Protein AF-A0ABD1RHA4-F1 (afdb_monomer)

Organism: NCBI:txid126358

Mean predicted aligned error: 12.38 Å

Nearest PDB structures (foldseek):
  8b2l-assembly1_t3  TM=9.663E-01  e=2.872E-17  Nicotiana tabacum
  9cai-assembly1_CJ  TM=9.616E-01  e=3.601E-15  Caenorhabditis elegans
  8q87-assembly1_BJ  TM=9.747E-01  e=2.050E-14  Gallus gallus
  8ogj-assembly1_s  TM=9.576E-01  e=2.187E-14  Candida albicans
  6zj3-assembly1_LS  TM=9.597E-01  e=2.829E-14  Euglena gracilis

Structure (mmCIF, N/CA/C/O backbone):
data_AF-A0ABD1RHA4-F1
#
_entry.id   AF-A0ABD1RHA4-F1
#
loop_
_atom_site.group_PDB
_atom_site.id
_atom_site.type_symbol
_atom_site.label_atom_id
_atom_site.label_alt_id
_atom_site.label_comp_id
_atom_site.label_asym_id
_atom_site.label_entity_id
_atom_site.label_seq_id
_atom_site.pdbx_PDB_ins_code
_atom_site.Cartn_x
_atom_site.Cartn_y
_atom_site.Cartn_z
_atom_site.occupancy
_atom_site.B_iso_or_equiv
_atom_site.auth_seq_id
_atom_site.auth_comp_id
_atom_site.auth_asym_id
_atom_site.auth_atom_id
_atom_site.pdbx_PDB_model_num
ATOM 1 N N . MET A 1 1 ? 1.702 -23.994 4.268 1.00 28.12 1 MET A N 1
ATOM 2 C CA . MET A 1 1 ? 1.465 -22.557 4.007 1.00 28.12 1 MET A CA 1
ATOM 3 C C . MET A 1 1 ? 2.808 -21.843 4.027 1.00 28.12 1 MET A C 1
ATOM 5 O O . MET A 1 1 ? 3.238 -21.338 5.049 1.00 28.12 1 MET A O 1
ATOM 9 N N . GLY A 1 2 ? 3.546 -21.927 2.921 1.00 23.95 2 GLY A N 1
ATOM 10 C CA . GLY A 1 2 ? 4.893 -21.369 2.818 1.00 23.95 2 GLY A CA 1
ATOM 11 C C . GLY A 1 2 ? 4.817 -20.037 2.102 1.00 23.95 2 GLY A C 1
ATOM 12 O O . GLY A 1 2 ? 4.710 -19.990 0.883 1.00 23.95 2 GLY A O 1
ATOM 13 N N . CYS A 1 3 ? 4.833 -18.950 2.854 1.00 31.20 3 CYS A N 1
ATOM 14 C CA . CYS A 1 3 ? 4.873 -17.626 2.273 1.00 31.20 3 CYS A CA 1
ATOM 15 C C . CYS A 1 3 ? 6.354 -17.283 2.037 1.00 31.20 3 CYS A C 1
ATOM 17 O O . CYS A 1 3 ? 7.016 -16.718 2.899 1.00 31.20 3 CYS A O 1
ATOM 19 N N . PHE A 1 4 ? 6.894 -17.713 0.890 1.00 22.89 4 PHE A N 1
ATOM 20 C CA . PHE A 1 4 ? 8.334 -17.668 0.601 1.00 22.89 4 PHE A CA 1
ATOM 21 C C . PHE A 1 4 ? 8.679 -16.818 -0.625 1.00 22.89 4 PHE A C 1
ATOM 23 O O . PHE A 1 4 ? 8.186 -17.039 -1.733 1.00 22.89 4 PHE A O 1
ATOM 30 N N . PHE A 1 5 ? 9.501 -15.798 -0.360 1.00 30.72 5 PHE A N 1
ATOM 31 C CA . PHE A 1 5 ? 10.205 -14.909 -1.292 1.00 30.72 5 PHE A CA 1
ATOM 32 C C . PHE A 1 5 ? 11.122 -15.681 -2.250 1.00 30.72 5 PHE A C 1
ATOM 34 O O . PHE A 1 5 ? 11.713 -16.649 -1.805 1.00 30.72 5 PHE A O 1
ATOM 41 N N . PHE A 1 6 ? 11.307 -15.208 -3.494 1.00 25.59 6 PHE A N 1
ATOM 42 C CA . PHE A 1 6 ? 12.514 -15.416 -4.333 1.00 25.59 6 PHE A CA 1
ATOM 43 C C . PHE A 1 6 ? 12.499 -14.369 -5.482 1.00 25.59 6 PHE A C 1
ATOM 45 O O . PHE A 1 6 ? 11.431 -14.129 -6.044 1.00 25.59 6 PHE A O 1
ATOM 52 N N . PHE A 1 7 ? 13.495 -13.476 -5.628 1.00 27.17 7 PHE A N 1
ATOM 53 C CA . PHE A 1 7 ? 14.812 -13.573 -6.313 1.00 27.17 7 PHE A CA 1
ATOM 54 C C . PHE A 1 7 ? 14.715 -13.654 -7.855 1.00 27.17 7 PHE A C 1
ATOM 56 O O . PHE A 1 7 ? 14.639 -14.728 -8.436 1.00 27.17 7 PHE A O 1
ATOM 63 N N . GLY A 1 8 ? 14.714 -12.486 -8.512 1.00 25.11 8 GLY A N 1
ATOM 64 C CA . GLY A 1 8 ? 14.703 -12.301 -9.972 1.00 25.11 8 GLY A CA 1
ATOM 65 C C . GLY A 1 8 ? 14.238 -10.882 -10.342 1.00 25.11 8 GLY A C 1
ATOM 66 O O . GLY A 1 8 ? 13.446 -10.308 -9.588 1.00 25.11 8 GLY A O 1
ATOM 67 N N . PRO A 1 9 ? 14.743 -10.263 -11.431 1.00 28.77 9 PRO A N 1
ATOM 68 C CA . PRO A 1 9 ? 14.399 -8.887 -11.784 1.00 28.77 9 PRO A CA 1
ATOM 69 C C . PRO A 1 9 ? 12.882 -8.778 -12.002 1.00 28.77 9 PRO A C 1
ATOM 71 O O . PRO A 1 9 ? 12.304 -9.613 -12.700 1.00 28.77 9 PRO A O 1
ATOM 74 N N . PRO A 1 10 ? 12.211 -7.786 -11.395 1.00 30.59 10 PRO A N 1
ATOM 75 C CA . PRO A 1 10 ? 10.757 -7.742 -11.389 1.00 30.59 10 PRO A CA 1
ATOM 76 C C . PRO A 1 10 ? 10.221 -7.572 -12.821 1.00 30.59 10 PRO A C 1
ATOM 78 O O . PRO A 1 10 ? 10.632 -6.625 -13.504 1.00 30.59 10 PRO A O 1
ATOM 81 N N . PRO A 1 11 ? 9.274 -8.413 -13.294 1.00 34.84 11 PRO A N 1
ATOM 82 C CA . PRO A 1 11 ? 8.466 -8.042 -14.443 1.00 34.84 11 PRO A CA 1
ATOM 83 C C . PRO A 1 11 ? 7.734 -6.746 -14.091 1.00 34.84 11 PRO A C 1
ATOM 85 O O . PRO A 1 11 ? 7.223 -6.564 -12.986 1.00 34.84 11 PRO A O 1
ATOM 88 N N . HIS A 1 12 ? 7.735 -5.823 -15.043 1.00 39.38 12 HIS A N 1
ATOM 89 C CA . HIS A 1 12 ? 7.479 -4.391 -14.884 1.00 39.38 12 HIS A CA 1
ATOM 90 C C . HIS A 1 12 ? 6.105 -3.975 -14.309 1.00 39.38 12 HIS A C 1
ATOM 92 O O . HIS A 1 12 ? 5.823 -2.777 -14.261 1.00 39.38 12 HIS A O 1
ATOM 98 N N . TRP A 1 13 ? 5.252 -4.911 -13.885 1.00 35.38 13 TRP A N 1
ATOM 99 C CA . TRP A 1 13 ? 3.867 -4.646 -13.492 1.00 35.38 13 TRP A CA 1
ATOM 100 C C . TRP A 1 13 ? 3.331 -5.447 -12.288 1.00 35.38 13 TRP A C 1
ATOM 102 O O . TRP A 1 13 ? 2.225 -5.139 -11.840 1.00 35.38 13 TRP A O 1
ATOM 112 N N . ALA A 1 14 ? 4.080 -6.394 -11.703 1.00 28.59 14 ALA A N 1
ATOM 113 C CA . ALA A 1 14 ? 3.621 -7.157 -10.532 1.00 28.59 14 ALA A CA 1
ATOM 114 C C . ALA A 1 14 ? 3.804 -6.339 -9.239 1.00 28.59 14 ALA A C 1
ATOM 116 O O . ALA A 1 14 ? 4.866 -6.328 -8.617 1.00 28.59 14 ALA A O 1
ATOM 117 N N . ARG A 1 15 ? 2.761 -5.583 -8.891 1.00 35.47 15 ARG A N 1
ATOM 118 C CA . ARG A 1 15 ? 2.720 -4.626 -7.783 1.00 35.47 15 ARG A CA 1
ATOM 119 C C . ARG A 1 15 ? 2.070 -5.276 -6.563 1.00 35.47 15 ARG A C 1
ATOM 121 O O . ARG A 1 15 ? 0.885 -5.582 -6.590 1.00 35.47 15 ARG A O 1
ATOM 128 N N . GLY A 1 16 ? 2.850 -5.474 -5.501 1.00 33.69 16 GLY A N 1
ATOM 129 C CA . GLY A 1 16 ? 2.290 -5.538 -4.150 1.00 33.69 16 GLY A CA 1
ATOM 130 C C . GLY A 1 16 ? 1.663 -4.192 -3.773 1.00 33.69 16 GLY A C 1
ATOM 131 O O . GLY A 1 16 ? 1.949 -3.199 -4.443 1.00 33.69 16 GLY A O 1
ATOM 132 N N . VAL A 1 17 ? 0.818 -4.209 -2.734 1.00 34.41 17 VAL A N 1
ATOM 133 C CA . VAL A 1 17 ? 0.266 -3.078 -1.950 1.00 34.41 17 VAL A CA 1
ATOM 134 C C . VAL A 1 17 ? 0.908 -1.745 -2.345 1.00 34.41 17 VAL A C 1
ATOM 136 O O . VAL A 1 17 ? 1.960 -1.361 -1.832 1.00 34.41 17 VAL A O 1
ATOM 139 N N . GLY A 1 18 ? 0.351 -1.105 -3.370 1.00 34.53 18 GLY A N 1
ATOM 140 C CA . GLY A 1 18 ? 0.988 0.012 -4.050 1.00 34.53 18 GLY A CA 1
ATOM 141 C C . GLY A 1 18 ? 0.343 1.309 -3.619 1.00 34.53 18 GLY A C 1
ATOM 142 O O . GLY A 1 18 ? -0.621 1.717 -4.245 1.00 34.53 18 GLY A O 1
ATOM 143 N N . LEU A 1 19 ? 0.906 1.961 -2.606 1.00 38.78 19 LEU A N 1
ATOM 144 C CA . LEU A 1 19 ? 0.548 3.321 -2.212 1.00 38.78 19 LEU A CA 1
ATOM 145 C C . LEU A 1 19 ? 1.198 4.346 -3.156 1.00 38.78 19 LEU A C 1
ATOM 147 O O . LEU A 1 19 ? 2.428 4.452 -3.164 1.00 38.78 19 LEU A O 1
ATOM 151 N N . PRO A 1 20 ? 0.446 5.151 -3.923 1.00 36.69 20 PRO A N 1
ATOM 152 C CA . PRO A 1 20 ? 1.002 6.333 -4.569 1.00 36.69 20 PRO A CA 1
ATOM 153 C C . PRO A 1 20 ? 1.000 7.519 -3.584 1.00 36.69 20 PRO A C 1
ATOM 155 O O . PRO A 1 20 ? 0.072 8.321 -3.585 1.00 36.69 20 PRO A O 1
ATOM 158 N N . CYS A 1 21 ? 2.034 7.679 -2.749 1.00 39.62 21 CYS A N 1
ATOM 159 C CA . CYS A 1 21 ? 2.191 8.893 -1.933 1.00 39.62 21 CYS A CA 1
ATOM 160 C C . CYS A 1 21 ? 3.032 9.948 -2.676 1.00 39.62 21 CYS A C 1
ATOM 162 O O . CYS A 1 21 ? 4.254 9.937 -2.706 1.00 39.62 21 CYS A O 1
ATOM 164 N N . LEU A 1 22 ? 2.359 10.898 -3.325 1.00 42.94 22 LEU A N 1
ATOM 165 C CA . LEU A 1 22 ? 2.955 11.828 -4.292 1.00 42.94 22 LEU A CA 1
ATOM 166 C C . LEU A 1 22 ? 4.051 12.782 -3.771 1.00 42.94 22 LEU A C 1
ATOM 168 O O . LEU A 1 22 ? 4.614 13.511 -4.589 1.00 42.94 22 LEU A O 1
ATOM 172 N N . LYS A 1 23 ? 4.418 12.795 -2.482 1.00 42.72 23 LYS A N 1
ATOM 173 C CA . LYS A 1 23 ? 5.556 13.578 -1.965 1.00 42.72 23 LYS A CA 1
ATOM 174 C C . LYS A 1 23 ? 6.304 12.814 -0.863 1.00 42.72 23 LYS A C 1
ATOM 176 O O . LYS A 1 23 ? 5.794 11.877 -0.274 1.00 42.72 23 LYS A O 1
ATOM 181 N N . LYS A 1 24 ? 7.590 13.149 -0.707 1.00 50.41 24 LYS A N 1
ATOM 182 C CA . LYS A 1 24 ? 8.643 12.461 0.069 1.00 50.41 24 LYS A CA 1
ATOM 183 C C . LYS A 1 24 ? 8.307 12.239 1.554 1.00 50.41 24 LYS A C 1
ATOM 185 O O . LYS A 1 24 ? 8.938 12.836 2.425 1.00 50.41 24 LYS A O 1
ATOM 190 N N . ASP A 1 25 ? 7.435 11.297 1.869 1.00 63.34 25 ASP A N 1
ATOM 191 C CA . ASP A 1 25 ? 6.974 11.183 3.247 1.00 63.34 25 ASP A CA 1
ATOM 192 C C . ASP A 1 25 ? 7.691 10.034 3.952 1.00 63.34 25 ASP A C 1
ATOM 194 O O . ASP A 1 25 ? 7.261 8.881 3.970 1.00 63.34 25 ASP A O 1
ATOM 198 N N . ARG A 1 26 ? 8.817 10.375 4.599 1.00 71.38 26 ARG A N 1
ATOM 199 C CA . ARG A 1 26 ? 9.447 9.526 5.634 1.00 71.38 26 ARG A CA 1
ATOM 200 C C . ARG A 1 26 ? 8.425 9.083 6.693 1.00 71.38 26 ARG A C 1
ATOM 202 O O . ARG A 1 26 ? 8.640 8.081 7.360 1.00 71.38 26 ARG A O 1
ATOM 209 N N . LEU A 1 27 ? 7.333 9.830 6.835 1.00 82.38 27 LEU A N 1
ATOM 210 C CA . LEU A 1 27 ? 6.196 9.532 7.695 1.00 82.38 27 LEU A CA 1
ATOM 211 C C . LEU A 1 27 ? 5.436 8.280 7.233 1.00 82.38 27 LEU A C 1
ATOM 213 O O . LEU A 1 27 ? 5.244 7.394 8.055 1.00 82.38 27 LEU A O 1
ATOM 217 N N . CYS A 1 28 ? 5.125 8.129 5.935 1.00 80.50 28 CYS A N 1
ATOM 218 C CA . CYS A 1 28 ? 4.522 6.888 5.412 1.00 80.50 28 CYS A CA 1
ATOM 219 C C . CYS A 1 28 ? 5.366 5.665 5.783 1.00 80.50 28 CYS A C 1
ATOM 221 O O . CYS A 1 28 ? 4.848 4.643 6.228 1.00 80.50 28 CYS A O 1
ATOM 223 N N . ALA A 1 29 ? 6.685 5.780 5.609 1.00 84.62 29 ALA A N 1
ATOM 224 C CA . ALA A 1 29 ? 7.600 4.694 5.923 1.00 84.62 29 ALA A CA 1
ATOM 225 C C . ALA A 1 29 ? 7.496 4.280 7.397 1.00 84.62 29 ALA A C 1
ATOM 227 O O . ALA A 1 29 ? 7.371 3.094 7.675 1.00 84.62 29 ALA A O 1
ATOM 228 N N . LYS A 1 30 ? 7.436 5.244 8.323 1.00 86.50 30 LYS A N 1
ATOM 229 C CA . LYS A 1 30 ? 7.250 4.965 9.754 1.00 86.50 30 LYS A CA 1
ATOM 230 C C . LYS A 1 30 ? 5.929 4.256 10.053 1.00 86.50 30 LYS A C 1
ATOM 232 O O . LYS A 1 30 ? 5.919 3.327 10.851 1.00 86.50 30 LYS A O 1
ATOM 237 N N . VAL A 1 31 ? 4.833 4.651 9.402 1.00 86.75 31 VAL A N 1
ATOM 238 C CA . VAL A 1 31 ? 3.526 3.995 9.591 1.00 86.75 31 VAL A CA 1
ATOM 239 C C . VAL A 1 31 ? 3.574 2.541 9.128 1.00 86.75 31 VAL A C 1
ATOM 241 O O . VAL A 1 31 ? 3.108 1.640 9.821 1.00 86.75 31 VAL A O 1
ATOM 244 N N . LEU A 1 32 ? 4.183 2.290 7.968 1.00 86.19 32 LEU A N 1
ATOM 245 C CA . LEU A 1 32 ? 4.336 0.933 7.451 1.00 86.19 32 LEU A CA 1
ATOM 246 C C . LEU A 1 32 ? 5.270 0.083 8.324 1.00 86.19 32 LEU A C 1
ATOM 248 O O . LEU A 1 32 ? 5.004 -1.106 8.506 1.00 86.19 32 LEU A O 1
ATOM 252 N N . GLU A 1 33 ? 6.326 0.674 8.890 1.00 88.00 33 GLU A N 1
ATOM 253 C CA . GLU A 1 33 ? 7.196 0.011 9.871 1.00 88.00 33 GLU A CA 1
ATOM 254 C C . GLU A 1 33 ? 6.422 -0.371 11.134 1.00 88.00 33 GLU A C 1
ATOM 256 O O . GLU A 1 33 ? 6.545 -1.502 11.596 1.00 88.00 33 GLU A O 1
ATOM 261 N N . GLN A 1 34 ? 5.586 0.528 11.660 1.00 87.50 34 GLN A N 1
ATOM 262 C CA . GLN A 1 34 ? 4.759 0.264 12.841 1.00 87.50 34 GLN A CA 1
ATOM 263 C C . GLN A 1 34 ? 3.731 -0.848 12.599 1.00 87.50 34 GLN A C 1
ATOM 265 O O . GLN A 1 34 ? 3.535 -1.688 13.471 1.00 87.50 34 GLN A O 1
ATOM 270 N N . LEU A 1 35 ? 3.111 -0.891 11.415 1.00 86.31 35 LEU A N 1
ATOM 271 C CA . LEU A 1 35 ? 2.147 -1.940 11.059 1.00 86.31 35 LEU A CA 1
ATOM 272 C C . LEU A 1 35 ? 2.796 -3.308 10.864 1.00 86.31 35 LEU A C 1
ATOM 274 O O . LEU A 1 35 ? 2.301 -4.321 11.349 1.00 86.31 35 LEU A O 1
ATOM 278 N N . SER A 1 36 ? 3.867 -3.357 10.075 1.00 84.75 36 SER A N 1
ATOM 279 C CA . SER A 1 36 ? 4.419 -4.623 9.584 1.00 84.75 36 SER A CA 1
ATOM 280 C C . SER A 1 36 ? 5.590 -5.146 10.418 1.00 84.75 36 SER A C 1
ATOM 282 O O . SER A 1 36 ? 5.924 -6.336 10.348 1.00 84.75 36 SER A O 1
ATOM 284 N N . GLY A 1 37 ? 6.248 -4.268 11.180 1.00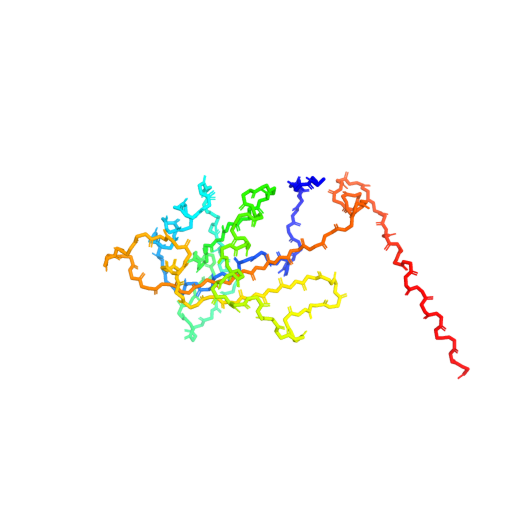 86.06 37 GLY A N 1
ATOM 285 C CA . GLY A 1 37 ? 7.526 -4.538 11.834 1.00 86.06 37 GLY A CA 1
ATOM 286 C C . GLY A 1 37 ? 8.662 -4.820 10.846 1.00 86.06 37 GLY A C 1
ATOM 287 O O . GLY A 1 37 ? 9.629 -5.488 11.208 1.00 86.06 37 GLY A O 1
ATOM 288 N N . GLN A 1 38 ? 8.524 -4.402 9.584 1.00 86.94 38 GLN A N 1
ATOM 289 C CA . GLN A 1 38 ? 9.504 -4.609 8.518 1.00 86.94 38 GLN A CA 1
ATOM 290 C C . GLN A 1 38 ? 9.924 -3.277 7.907 1.00 86.94 38 GLN A C 1
ATOM 292 O O . GLN A 1 38 ? 9.145 -2.326 7.872 1.00 86.94 38 GLN A O 1
ATOM 297 N N . SER A 1 39 ? 11.148 -3.230 7.381 1.00 86.44 39 SER A N 1
ATOM 298 C CA . SER A 1 39 ? 11.651 -2.050 6.687 1.00 86.44 39 SER A CA 1
ATOM 299 C C . SER A 1 39 ? 10.965 -1.884 5.318 1.00 86.44 39 SER A C 1
ATOM 301 O O . SER A 1 39 ? 10.983 -2.803 4.492 1.00 86.44 39 SER A O 1
ATOM 303 N N . PRO A 1 40 ? 10.351 -0.721 5.041 1.00 88.25 40 PRO A N 1
ATOM 304 C CA . PRO A 1 40 ? 9.636 -0.470 3.805 1.00 88.25 40 PRO A CA 1
ATOM 305 C C . PRO A 1 40 ? 10.597 -0.225 2.652 1.00 88.25 40 PRO A C 1
ATOM 307 O O . PRO A 1 40 ? 11.662 0.386 2.787 1.00 88.25 40 PRO A O 1
ATOM 310 N N . VAL A 1 41 ? 10.175 -0.664 1.472 1.00 87.50 41 VAL A N 1
ATOM 311 C CA . VAL A 1 41 ? 10.918 -0.472 0.234 1.00 87.50 41 VAL A CA 1
ATOM 312 C C . VAL A 1 41 ? 10.389 0.765 -0.479 1.00 87.50 41 VAL A C 1
ATOM 314 O O . VAL A 1 41 ? 9.186 0.938 -0.677 1.00 87.50 41 VAL A O 1
ATOM 317 N N . PHE A 1 42 ? 11.311 1.632 -0.899 1.00 85.81 42 PHE A N 1
ATOM 318 C CA . PHE A 1 42 ? 10.979 2.830 -1.663 1.00 85.81 42 PHE A CA 1
ATOM 319 C C . PHE A 1 42 ? 11.017 2.555 -3.166 1.00 85.81 42 PHE A C 1
ATOM 321 O O . PHE A 1 42 ? 12.060 2.191 -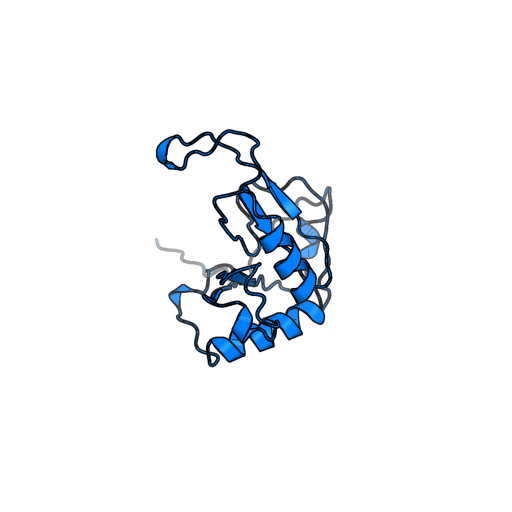3.715 1.00 85.81 42 PHE A O 1
ATOM 328 N N . SER A 1 43 ? 9.901 2.804 -3.845 1.00 84.31 43 SER A N 1
ATOM 329 C CA . SER A 1 43 ? 9.807 2.746 -5.301 1.00 84.31 43 SER A CA 1
ATOM 330 C C . SER A 1 43 ? 10.215 4.070 -5.941 1.00 84.31 43 SER A C 1
ATOM 332 O O . SER A 1 43 ? 9.875 5.157 -5.456 1.00 84.31 43 SER A O 1
ATOM 334 N N . LYS A 1 44 ? 10.937 3.969 -7.060 1.00 85.44 44 LYS A N 1
ATOM 335 C CA . LYS A 1 44 ? 11.411 5.106 -7.852 1.00 85.44 44 LYS A CA 1
ATOM 336 C C . LYS A 1 44 ? 10.543 5.318 -9.092 1.00 85.44 44 LYS A C 1
ATOM 338 O O . LYS A 1 44 ? 10.081 4.367 -9.719 1.00 85.44 44 LYS A O 1
ATOM 343 N N . ALA A 1 45 ? 10.399 6.575 -9.488 1.00 84.88 45 ALA A N 1
ATOM 344 C CA . ALA A 1 45 ? 9.738 6.991 -10.713 1.00 84.88 45 ALA A CA 1
ATOM 345 C C . ALA A 1 45 ? 10.449 6.436 -11.952 1.00 84.88 45 ALA A C 1
ATOM 347 O O . ALA A 1 45 ? 11.627 6.724 -12.171 1.00 84.88 45 ALA A O 1
ATOM 348 N N . ARG A 1 46 ? 9.724 5.715 -12.815 1.00 85.62 46 ARG A N 1
ATOM 349 C CA . ARG A 1 46 ? 10.257 5.288 -14.123 1.00 85.62 46 ARG A CA 1
ATOM 350 C C . ARG A 1 46 ? 10.193 6.392 -15.180 1.00 85.62 46 ARG A C 1
ATOM 352 O O . ARG A 1 46 ? 11.051 6.451 -16.055 1.00 85.62 46 ARG A O 1
ATOM 359 N N . TYR A 1 47 ? 9.203 7.276 -15.088 1.00 86.19 47 TYR A N 1
ATOM 360 C CA . TYR A 1 47 ? 8.939 8.322 -16.075 1.00 86.19 47 TYR A CA 1
ATOM 361 C C . TYR A 1 47 ? 8.843 9.698 -15.414 1.00 86.19 47 TYR A C 1
ATOM 363 O O . TYR A 1 47 ? 8.551 9.810 -14.227 1.00 86.19 47 TYR A O 1
ATOM 371 N N . THR A 1 48 ? 9.103 10.741 -16.202 1.00 86.06 48 THR A N 1
ATOM 372 C CA . THR A 1 48 ? 8.887 12.132 -15.794 1.00 86.06 48 THR A CA 1
ATOM 373 C C . THR A 1 48 ? 7.507 12.522 -16.290 1.00 86.06 48 THR A C 1
ATOM 375 O O . THR A 1 48 ? 7.256 12.430 -17.491 1.00 86.06 48 THR A O 1
ATOM 378 N N . VAL A 1 49 ? 6.636 12.976 -15.393 1.00 85.56 49 VAL A N 1
ATOM 379 C CA . VAL A 1 49 ? 5.302 13.468 -15.750 1.00 85.56 49 VAL A CA 1
ATOM 380 C C . VAL A 1 49 ? 5.120 14.837 -15.111 1.00 85.56 49 VAL A C 1
ATOM 382 O O . VAL A 1 49 ? 5.022 14.952 -13.890 1.00 85.56 49 VAL A O 1
ATOM 385 N N . ARG A 1 50 ? 5.103 15.888 -15.945 1.00 85.31 50 ARG A N 1
ATOM 386 C CA . ARG A 1 50 ? 5.075 17.285 -15.478 1.00 85.31 50 ARG A CA 1
ATOM 387 C C . ARG A 1 50 ? 3.789 17.628 -14.726 1.00 85.31 50 ARG A C 1
ATOM 389 O O . ARG A 1 50 ? 3.876 18.331 -13.730 1.00 85.31 50 ARG A O 1
ATOM 396 N N . SER A 1 51 ? 2.645 17.076 -15.134 1.00 87.62 51 SER A N 1
ATOM 397 C CA . SER A 1 51 ? 1.348 17.323 -14.483 1.00 87.62 51 SER A CA 1
ATOM 398 C C . SER A 1 51 ? 1.320 16.895 -13.013 1.00 87.62 51 SER A C 1
ATOM 400 O O . SER A 1 51 ? 0.672 17.541 -12.202 1.00 87.62 51 SER A O 1
ATOM 402 N N . PHE A 1 52 ? 2.066 15.844 -12.656 1.00 78.12 52 PHE A N 1
ATOM 403 C CA . PHE A 1 52 ? 2.190 15.367 -11.273 1.00 78.12 52 PHE A CA 1
ATOM 404 C C . PHE A 1 52 ? 3.423 15.931 -10.547 1.00 78.12 52 PHE A C 1
ATOM 406 O O . PHE A 1 52 ? 3.660 15.598 -9.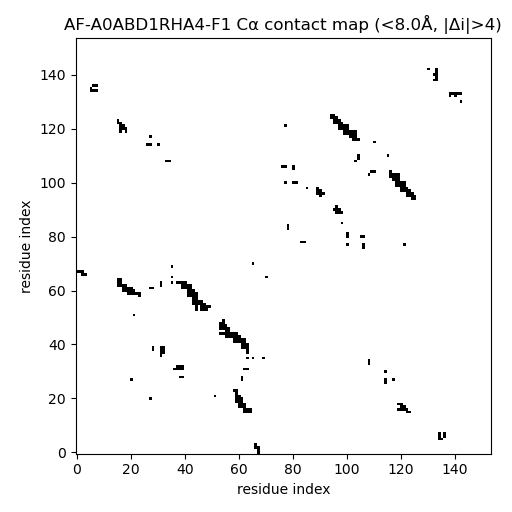391 1.00 78.12 52 PHE A O 1
ATOM 413 N N . GLY A 1 53 ? 4.243 16.755 -11.212 1.00 83.31 53 GLY A N 1
ATOM 414 C CA . GLY A 1 53 ? 5.488 17.285 -10.648 1.00 83.31 53 GLY A CA 1
ATOM 415 C C . GLY A 1 53 ? 6.594 16.241 -10.436 1.00 83.31 53 GLY A C 1
ATOM 416 O O . GLY A 1 53 ? 7.560 16.514 -9.730 1.00 83.31 53 GLY A O 1
ATOM 417 N N . ILE A 1 54 ? 6.478 15.057 -11.044 1.00 84.69 54 ILE A N 1
ATOM 418 C CA . ILE A 1 54 ? 7.382 13.922 -10.819 1.00 84.69 54 ILE A CA 1
ATOM 419 C C . ILE A 1 54 ? 8.540 13.947 -11.817 1.00 84.69 54 ILE A C 1
ATOM 421 O O . ILE A 1 54 ? 8.320 14.002 -13.033 1.00 84.69 54 ILE A O 1
ATOM 425 N N . ARG A 1 55 ? 9.772 13.789 -11.318 1.00 86.06 55 ARG A N 1
ATOM 426 C CA . ARG A 1 55 ? 10.973 13.549 -12.134 1.00 86.06 55 ARG A CA 1
ATOM 427 C C . ARG A 1 55 ? 11.386 12.074 -12.121 1.00 86.06 55 ARG A C 1
ATOM 429 O O . ARG A 1 55 ? 11.178 11.367 -11.138 1.00 86.06 55 ARG A O 1
ATOM 436 N N . ARG A 1 56 ? 12.012 11.606 -13.211 1.00 85.31 56 ARG A N 1
ATOM 437 C CA . ARG A 1 56 ? 12.633 10.268 -13.287 1.00 85.31 56 ARG A CA 1
ATOM 438 C C . ARG A 1 56 ? 13.565 10.021 -12.097 1.00 85.31 56 ARG A C 1
ATOM 440 O O . ARG A 1 56 ? 14.304 10.913 -11.690 1.00 85.31 56 ARG A O 1
ATOM 447 N N . ASN A 1 57 ? 13.554 8.788 -11.595 1.00 84.88 57 ASN A N 1
ATOM 448 C CA . ASN A 1 57 ? 14.343 8.296 -10.461 1.00 84.88 57 ASN A CA 1
ATOM 449 C C . ASN A 1 57 ? 14.053 8.936 -9.093 1.00 84.88 57 ASN A C 1
ATOM 451 O O . ASN A 1 57 ? 14.724 8.598 -8.116 1.00 84.88 57 ASN A O 1
ATOM 455 N N . GLU A 1 58 ? 13.044 9.798 -8.980 1.00 84.31 58 GLU A N 1
ATOM 456 C CA . GLU A 1 58 ? 12.588 10.295 -7.684 1.00 84.31 58 GLU A CA 1
ATOM 457 C C . GLU A 1 58 ? 11.819 9.210 -6.915 1.00 84.31 58 GLU A C 1
ATOM 459 O O . GLU A 1 58 ? 11.154 8.368 -7.514 1.00 84.31 58 GLU A O 1
ATOM 464 N N . LYS A 1 59 ? 11.925 9.196 -5.582 1.00 83.56 59 LYS A N 1
ATOM 465 C CA . LYS A 1 59 ? 11.164 8.268 -4.733 1.00 83.56 59 LYS A CA 1
ATOM 466 C C . LYS A 1 59 ? 9.720 8.761 -4.624 1.00 83.56 59 LYS A C 1
ATOM 468 O O . LYS A 1 59 ? 9.522 9.890 -4.187 1.00 83.56 59 LYS A O 1
ATOM 473 N N . ILE A 1 60 ? 8.756 7.920 -4.998 1.00 82.69 60 ILE A N 1
ATOM 474 C CA . ILE A 1 60 ? 7.322 8.274 -4.997 1.00 82.69 60 ILE A CA 1
ATOM 475 C C . ILE A 1 60 ? 6.500 7.367 -4.087 1.00 82.69 60 ILE A C 1
ATOM 477 O O . ILE A 1 60 ? 5.458 7.771 -3.616 1.00 82.69 60 ILE A O 1
ATOM 481 N N . ALA A 1 61 ? 6.897 6.117 -3.872 1.00 80.62 61 ALA A N 1
ATOM 482 C CA . ALA A 1 61 ? 6.041 5.184 -3.145 1.00 80.62 61 ALA A CA 1
ATOM 483 C C . ALA A 1 61 ? 6.825 4.401 -2.103 1.00 80.62 61 ALA A C 1
ATOM 485 O O . ALA A 1 61 ? 8.017 4.140 -2.271 1.00 80.62 61 ALA A O 1
ATOM 486 N N . CYS A 1 62 ? 6.117 4.025 -1.049 1.00 82.50 62 CYS A N 1
ATOM 487 C CA . CYS A 1 62 ? 6.524 3.168 0.054 1.00 82.50 62 CYS A CA 1
ATOM 488 C C . CYS A 1 62 ? 5.657 1.903 -0.034 1.00 82.50 62 CYS A C 1
ATOM 490 O O . CYS A 1 62 ? 4.438 2.005 -0.138 1.00 82.50 62 CYS A O 1
ATOM 492 N N . TYR A 1 63 ? 6.262 0.717 -0.029 1.00 85.50 63 TYR A N 1
ATOM 493 C CA . TYR A 1 63 ? 5.510 -0.536 0.043 1.00 85.50 63 TYR A CA 1
ATOM 494 C C . TYR A 1 63 ? 6.229 -1.556 0.919 1.00 85.50 63 TYR A C 1
ATOM 496 O O . TYR A 1 63 ? 7.454 -1.529 1.067 1.00 85.50 63 TYR A O 1
ATOM 504 N N . VAL A 1 64 ? 5.451 -2.471 1.490 1.00 87.31 64 VAL A N 1
ATOM 505 C CA . VAL A 1 64 ? 5.945 -3.617 2.253 1.00 87.31 64 VAL A CA 1
ATOM 506 C C . VAL A 1 64 ? 5.265 -4.866 1.718 1.00 87.31 64 VAL A C 1
ATOM 508 O O . VAL A 1 64 ? 4.067 -4.871 1.444 1.00 87.31 64 VAL A O 1
ATOM 511 N N . THR A 1 65 ? 6.028 -5.943 1.579 1.00 87.81 65 THR A N 1
ATOM 512 C CA . THR A 1 65 ? 5.488 -7.263 1.255 1.00 87.81 65 THR A CA 1
ATOM 513 C C . THR A 1 65 ? 5.581 -8.152 2.484 1.00 87.81 65 THR A C 1
ATOM 515 O O . THR A 1 65 ? 6.659 -8.646 2.814 1.00 87.81 65 THR A O 1
ATOM 518 N N . VAL A 1 66 ? 4.451 -8.358 3.153 1.00 87.69 66 VAL A N 1
ATOM 519 C CA . VAL A 1 66 ? 4.361 -9.220 4.334 1.00 87.69 66 VAL A CA 1
ATOM 520 C C . VAL A 1 66 ? 3.978 -10.632 3.910 1.00 87.69 66 VAL A C 1
ATOM 522 O O . VAL A 1 66 ? 3.260 -10.833 2.931 1.00 87.69 66 VAL A O 1
ATOM 525 N N . ARG A 1 67 ? 4.497 -11.618 4.636 1.00 87.06 67 ARG A N 1
ATOM 526 C CA . ARG A 1 67 ? 4.326 -13.038 4.355 1.00 87.06 67 ARG A CA 1
ATOM 527 C C . ARG A 1 67 ? 4.110 -13.817 5.656 1.00 87.06 67 ARG A C 1
ATOM 529 O O . ARG A 1 67 ? 4.591 -13.398 6.706 1.00 87.06 67 ARG A O 1
ATOM 536 N N . GLY A 1 68 ? 3.407 -14.944 5.573 1.00 87.44 68 GLY A N 1
ATOM 537 C CA . GLY A 1 68 ? 3.191 -15.879 6.683 1.00 87.44 68 GLY A CA 1
ATOM 538 C C . GLY A 1 68 ? 2.115 -15.398 7.652 1.00 87.44 68 GLY A C 1
ATOM 539 O O . GLY A 1 68 ? 1.182 -14.707 7.247 1.00 87.44 68 GLY A O 1
ATOM 540 N N . ASP A 1 69 ? 2.266 -15.729 8.931 1.00 89.50 69 ASP A N 1
ATOM 541 C CA . ASP A 1 69 ? 1.251 -15.457 9.961 1.00 89.50 69 ASP A CA 1
ATOM 542 C C . ASP A 1 69 ? 0.993 -13.958 10.150 1.00 89.50 69 ASP A C 1
ATOM 544 O O . ASP A 1 69 ? -0.145 -13.528 10.317 1.00 89.50 69 ASP A O 1
ATOM 548 N N . LYS A 1 70 ? 2.038 -13.133 10.002 1.00 87.44 70 LYS A N 1
ATOM 549 C CA . LYS A 1 70 ? 1.913 -11.668 10.032 1.00 87.44 70 LYS A CA 1
ATOM 550 C C . LYS A 1 70 ? 0.983 -11.142 8.938 1.00 87.44 70 LYS A C 1
ATOM 552 O O . LYS A 1 70 ? 0.257 -10.179 9.155 1.00 87.44 70 LYS A O 1
ATOM 557 N N . ALA A 1 71 ? 1.009 -11.759 7.755 1.00 87.69 71 ALA A N 1
ATOM 558 C CA . ALA A 1 71 ? 0.133 -11.356 6.660 1.00 87.69 71 ALA A CA 1
ATOM 559 C C . ALA A 1 71 ? -1.323 -11.734 6.953 1.00 87.69 71 ALA A C 1
ATOM 561 O O . ALA A 1 71 ? -2.215 -10.953 6.643 1.00 87.69 71 ALA A O 1
ATOM 562 N N . MET A 1 72 ? -1.553 -12.890 7.586 1.00 87.94 72 MET A N 1
ATOM 563 C CA . MET A 1 72 ? -2.893 -13.323 7.992 1.00 87.94 72 MET A CA 1
ATOM 564 C C . MET A 1 72 ? -3.494 -12.380 9.035 1.00 87.94 72 MET A C 1
ATOM 566 O O . MET A 1 72 ? -4.631 -11.955 8.870 1.00 87.94 72 MET A O 1
ATOM 570 N N . GLN A 1 73 ? -2.710 -11.979 10.038 1.00 89.56 73 GLN A N 1
ATOM 571 C CA . GLN A 1 73 ? -3.143 -11.016 11.056 1.00 89.56 73 GLN A CA 1
ATOM 572 C C . GLN A 1 73 ? -3.511 -9.659 10.443 1.00 89.56 73 GLN A C 1
ATOM 574 O O . GLN A 1 73 ? -4.566 -9.106 10.736 1.00 89.56 73 GLN A O 1
ATOM 579 N N . LEU A 1 74 ? -2.669 -9.128 9.549 1.00 87.56 74 LEU A N 1
ATOM 580 C CA . LEU A 1 74 ? -2.953 -7.860 8.868 1.00 87.56 74 LEU A CA 1
ATOM 581 C C . LEU A 1 74 ? -4.174 -7.952 7.948 1.00 87.56 74 LEU A C 1
ATOM 583 O O . LEU A 1 74 ? -4.937 -6.993 7.847 1.00 87.56 74 LEU A O 1
ATOM 587 N N . LEU A 1 75 ? -4.360 -9.091 7.279 1.00 89.19 75 LEU A N 1
ATOM 588 C CA . LEU A 1 75 ? -5.517 -9.325 6.426 1.00 89.19 75 LEU A CA 1
ATOM 589 C C . LEU A 1 75 ? -6.807 -9.385 7.245 1.00 89.19 75 LEU A C 1
ATOM 591 O O . LEU A 1 75 ? -7.792 -8.772 6.850 1.00 89.19 75 LEU A O 1
ATOM 595 N N . GLU A 1 76 ? -6.799 -10.082 8.378 1.00 89.50 76 GLU A N 1
ATOM 596 C CA . GLU A 1 76 ? -7.948 -10.168 9.281 1.00 89.50 76 GLU A CA 1
ATOM 597 C C . GLU A 1 76 ? -8.325 -8.789 9.831 1.00 89.50 76 GLU A C 1
ATOM 599 O O . GLU A 1 76 ? -9.480 -8.375 9.722 1.00 89.50 76 GLU A O 1
ATOM 604 N N . SER A 1 77 ? -7.339 -8.022 10.308 1.00 88.25 77 SER A N 1
ATOM 605 C CA . SER A 1 77 ? -7.550 -6.635 10.732 1.00 88.25 77 SER A CA 1
ATOM 606 C C . SER A 1 77 ? -8.112 -5.773 9.600 1.00 88.25 77 SER A C 1
ATOM 608 O O . SER A 1 77 ? -9.076 -5.046 9.810 1.00 88.25 77 SER A O 1
ATOM 610 N N . GLY A 1 78 ? -7.569 -5.877 8.383 1.00 88.38 78 GLY A N 1
ATOM 611 C CA . GLY A 1 78 ? -8.034 -5.094 7.237 1.00 88.38 78 GLY A CA 1
ATOM 612 C C . GLY A 1 78 ? -9.439 -5.469 6.755 1.00 88.38 78 GLY A C 1
ATOM 613 O O . GLY A 1 78 ? -10.224 -4.590 6.402 1.00 88.38 78 GLY A O 1
ATOM 614 N N . LEU A 1 79 ? -9.784 -6.759 6.763 1.00 88.94 79 LEU A N 1
ATOM 615 C CA . LEU A 1 79 ? -11.119 -7.236 6.393 1.00 88.94 79 LEU A CA 1
ATOM 616 C C . LEU A 1 79 ? -12.169 -6.849 7.432 1.00 88.94 79 LEU A C 1
ATOM 618 O O . LEU A 1 79 ? -13.293 -6.532 7.053 1.00 88.94 79 LEU A O 1
ATOM 622 N N . LYS A 1 80 ? -11.797 -6.794 8.716 1.00 90.06 80 LYS A N 1
ATOM 623 C CA . LYS A 1 80 ? -12.678 -6.313 9.782 1.00 90.06 80 LYS A CA 1
ATOM 624 C C . LYS A 1 80 ? -13.118 -4.864 9.554 1.00 90.06 80 LYS A C 1
ATOM 626 O O . LYS A 1 80 ? -14.290 -4.562 9.741 1.00 90.06 80 LYS A O 1
ATOM 631 N N . VAL A 1 81 ? -12.217 -3.996 9.085 1.00 89.50 81 VAL A N 1
ATOM 632 C CA . VAL A 1 81 ? -12.536 -2.596 8.724 1.00 89.50 81 VAL A CA 1
ATOM 633 C C . VAL A 1 81 ? -13.497 -2.515 7.533 1.00 89.50 81 VAL A C 1
ATOM 635 O O . VAL A 1 81 ? -14.253 -1.560 7.397 1.00 89.50 81 VAL A O 1
ATOM 638 N N . LYS A 1 82 ? -13.481 -3.523 6.658 1.00 86.81 82 LYS A N 1
ATOM 639 C CA . LYS A 1 82 ? -14.391 -3.643 5.511 1.00 86.81 82 LYS A CA 1
ATOM 640 C C . LYS A 1 82 ? -15.637 -4.474 5.797 1.00 86.81 82 LYS A C 1
ATOM 642 O O . LYS A 1 82 ? -16.334 -4.819 4.851 1.00 86.81 82 LYS A O 1
ATOM 647 N N . GLU A 1 83 ? -15.888 -4.825 7.057 1.00 89.44 83 GLU A N 1
ATOM 648 C CA . GLU A 1 83 ? -17.030 -5.658 7.460 1.00 89.44 83 GLU A CA 1
ATOM 649 C C . GLU A 1 83 ? -17.094 -6.999 6.704 1.00 89.44 83 GLU A C 1
ATOM 651 O O . GLU A 1 83 ? -18.151 -7.597 6.547 1.00 89.44 83 GLU A O 1
ATOM 656 N N . TYR A 1 84 ? -15.940 -7.496 6.239 1.00 87.56 84 TYR A N 1
ATOM 657 C CA . TYR A 1 84 ? -15.812 -8.692 5.398 1.00 87.56 84 TYR A CA 1
ATOM 658 C C . TYR A 1 84 ? -16.551 -8.627 4.050 1.00 87.56 84 TYR A C 1
ATOM 660 O O . TYR A 1 84 ? -16.682 -9.648 3.370 1.00 87.56 84 TYR A O 1
ATOM 668 N N . GLU A 1 85 ? -16.960 -7.439 3.604 1.00 88.00 85 GLU A N 1
ATOM 669 C CA . GLU A 1 85 ? -17.616 -7.254 2.316 1.00 88.00 85 GLU A CA 1
ATOM 670 C C . GLU A 1 85 ? -16.616 -6.853 1.225 1.00 88.00 85 GLU A C 1
ATOM 672 O O . GLU A 1 85 ? -15.915 -5.839 1.296 1.00 88.00 85 GLU A O 1
ATOM 677 N N . LEU A 1 86 ? -16.567 -7.655 0.158 1.00 88.12 86 LEU A N 1
ATOM 678 C CA . LEU A 1 86 ? -15.776 -7.373 -1.036 1.00 88.12 86 LEU A CA 1
ATOM 679 C C . LEU A 1 86 ? -16.646 -7.491 -2.282 1.00 88.12 86 LEU A C 1
ATOM 681 O O . LEU A 1 86 ? -17.373 -8.463 -2.484 1.00 88.12 86 LEU A O 1
ATOM 685 N N . LEU A 1 87 ? -16.528 -6.505 -3.167 1.00 88.25 87 LEU A N 1
ATOM 686 C CA . LEU A 1 87 ? -17.233 -6.517 -4.440 1.00 88.25 87 LEU A CA 1
ATOM 687 C C . LEU A 1 87 ? -16.552 -7.486 -5.408 1.00 88.25 87 LEU A C 1
ATOM 689 O O . LEU A 1 87 ? -15.328 -7.595 -5.452 1.00 88.25 87 LEU A O 1
ATOM 693 N N . ARG A 1 88 ? -17.338 -8.116 -6.285 1.00 87.56 88 ARG A N 1
ATOM 694 C CA . ARG A 1 88 ? -16.814 -9.053 -7.294 1.00 87.56 88 ARG A CA 1
ATOM 695 C C . ARG A 1 88 ? -15.737 -8.435 -8.199 1.00 87.56 88 ARG A C 1
ATOM 697 O O . ARG A 1 88 ? -14.824 -9.134 -8.615 1.00 87.56 88 ARG A O 1
ATOM 704 N N . ARG A 1 89 ? -15.802 -7.122 -8.448 1.00 88.31 89 ARG A N 1
ATOM 705 C CA . ARG A 1 89 ? -14.816 -6.364 -9.245 1.00 88.31 89 ARG A CA 1
ATOM 706 C C . ARG A 1 89 ? -13.408 -6.321 -8.639 1.00 88.31 89 ARG A C 1
ATOM 708 O O . ARG A 1 89 ? -12.461 -5.982 -9.335 1.00 88.31 89 ARG A O 1
ATOM 715 N N . ASN A 1 90 ? -13.283 -6.594 -7.342 1.00 86.25 90 ASN A N 1
ATOM 716 C CA . ASN A 1 90 ? -12.008 -6.574 -6.633 1.00 86.25 90 ASN A CA 1
ATOM 717 C C . ASN A 1 90 ? -11.203 -7.862 -6.841 1.00 86.25 90 ASN A C 1
ATOM 719 O O . ASN A 1 90 ? -10.014 -7.888 -6.522 1.00 86.25 90 ASN A O 1
ATOM 723 N N . PHE A 1 91 ? -11.839 -8.910 -7.367 1.00 88.88 91 PHE A N 1
ATOM 724 C CA . PHE A 1 91 ? -11.203 -10.179 -7.681 1.00 88.88 91 PHE A CA 1
ATOM 725 C C . PHE A 1 91 ? -10.696 -10.164 -9.121 1.00 88.88 91 PHE A C 1
ATOM 727 O O . PHE A 1 91 ? -11.422 -9.791 -10.042 1.00 88.88 91 PHE A O 1
ATOM 734 N N . SER A 1 92 ? -9.445 -10.573 -9.308 1.00 85.56 92 SER A N 1
ATOM 735 C CA . SER A 1 92 ? -8.855 -10.780 -10.625 1.00 85.56 92 SER A CA 1
ATOM 736 C C . SER A 1 92 ? -9.073 -12.211 -11.107 1.00 85.56 92 SER A C 1
ATOM 738 O O . SER A 1 92 ? -9.215 -13.142 -10.312 1.00 85.56 92 SER A O 1
ATOM 740 N N . ASP A 1 93 ? -9.002 -12.409 -12.422 1.00 82.50 93 ASP A N 1
ATOM 741 C CA . ASP A 1 93 ? -9.113 -13.739 -13.040 1.00 82.50 93 ASP A CA 1
ATOM 742 C C . ASP A 1 93 ? -7.983 -14.691 -12.609 1.00 82.50 93 ASP A C 1
ATOM 744 O O . ASP A 1 93 ? -8.115 -15.910 -12.674 1.00 82.50 93 ASP A O 1
ATOM 748 N N . THR A 1 94 ? -6.864 -14.140 -12.128 1.00 76.50 94 THR A N 1
ATOM 749 C CA . THR A 1 94 ? -5.719 -14.901 -11.600 1.00 76.50 94 THR A CA 1
ATOM 750 C C . THR A 1 94 ? -5.955 -15.405 -10.169 1.00 76.50 94 THR A C 1
ATOM 752 O O . THR A 1 94 ? -5.119 -16.123 -9.628 1.00 76.50 94 THR A O 1
ATOM 755 N N . GLY A 1 95 ? -7.083 -15.053 -9.541 1.00 78.25 95 GLY A N 1
ATOM 756 C CA . GLY A 1 95 ? -7.395 -15.432 -8.161 1.00 78.25 95 GLY A CA 1
ATOM 757 C C . GLY A 1 95 ? -6.731 -14.541 -7.109 1.00 78.25 95 GLY A C 1
ATOM 758 O O . GLY A 1 95 ? -6.672 -14.914 -5.940 1.00 78.25 95 GLY A O 1
ATOM 759 N N . CYS A 1 96 ? -6.238 -13.365 -7.501 1.00 87.25 96 CYS A N 1
ATOM 760 C CA . CYS A 1 96 ? -5.776 -12.344 -6.565 1.00 87.25 96 CYS A CA 1
ATOM 761 C C . CYS A 1 96 ? -6.919 -11.379 -6.257 1.00 87.25 96 CYS A C 1
ATOM 763 O O . CYS A 1 96 ? -7.837 -11.207 -7.059 1.00 87.25 96 CYS A O 1
ATOM 765 N N . PHE A 1 97 ? -6.846 -10.702 -5.119 1.00 88.44 97 PHE A N 1
ATOM 766 C CA . PHE A 1 97 ? -7.799 -9.647 -4.802 1.00 88.44 97 PHE A CA 1
ATOM 767 C C . PHE A 1 97 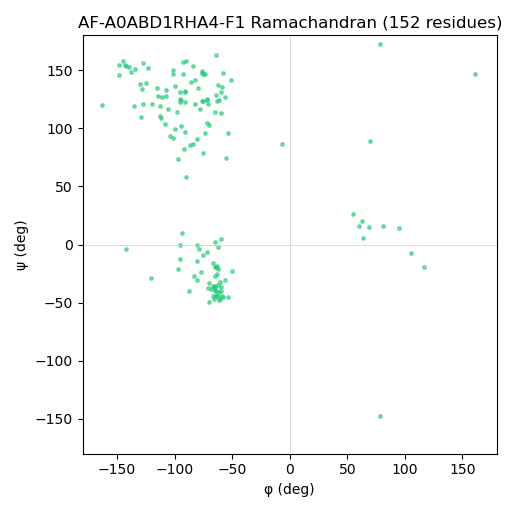? -7.128 -8.518 -4.038 1.00 88.44 97 PHE A C 1
ATOM 769 O O . PHE A 1 97 ? -6.080 -8.694 -3.417 1.00 88.44 97 PHE A O 1
ATOM 776 N N . GLY A 1 98 ? -7.733 -7.338 -4.093 1.00 89.00 98 GLY A N 1
ATOM 777 C CA . GLY A 1 98 ? -7.244 -6.181 -3.360 1.00 89.00 98 GLY A CA 1
ATOM 778 C C . GLY A 1 98 ? -8.360 -5.247 -2.935 1.00 89.00 98 GLY A C 1
ATOM 779 O O . GLY A 1 98 ? -9.428 -5.203 -3.550 1.00 89.00 98 GLY A O 1
ATOM 780 N N . PHE A 1 99 ? -8.111 -4.496 -1.872 1.00 89.19 99 PHE A N 1
ATOM 781 C CA . PHE A 1 99 ? -9.034 -3.509 -1.332 1.00 89.19 99 PHE A CA 1
ATOM 782 C C . PHE A 1 99 ? -8.268 -2.346 -0.699 1.00 89.19 99 PHE A C 1
ATOM 784 O O . PHE A 1 99 ? -7.205 -2.534 -0.116 1.00 89.19 99 PHE A O 1
ATOM 791 N N . GLY A 1 100 ? -8.826 -1.141 -0.811 1.00 88.50 100 GLY A N 1
ATOM 792 C CA . G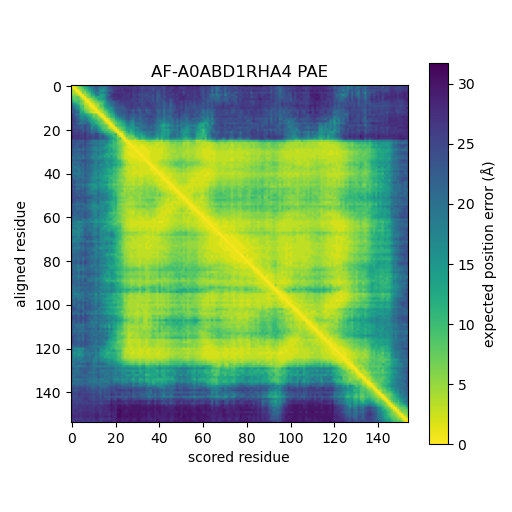LY A 1 100 ? -8.263 0.073 -0.220 1.00 88.50 100 GLY A CA 1
ATOM 793 C C . GLY A 1 100 ? -8.957 0.455 1.084 1.00 88.50 100 GLY A C 1
ATOM 794 O O . GLY A 1 100 ? -10.190 0.430 1.171 1.00 88.50 100 GLY A O 1
ATOM 795 N N . ILE A 1 101 ? -8.170 0.838 2.083 1.00 87.38 101 ILE A N 1
ATOM 796 C CA . ILE A 1 101 ? -8.605 1.432 3.348 1.00 87.38 101 ILE A CA 1
ATOM 797 C C . ILE A 1 101 ? -8.227 2.914 3.320 1.00 87.38 101 ILE A C 1
ATOM 799 O O . ILE A 1 101 ? -7.111 3.255 2.947 1.00 87.38 101 ILE A O 1
ATOM 803 N N . GLN A 1 102 ? -9.148 3.804 3.684 1.00 85.00 102 GLN A N 1
ATOM 804 C CA . GLN A 1 102 ? -8.886 5.250 3.656 1.00 85.00 102 GLN A CA 1
ATOM 805 C C . GLN A 1 102 ? -8.152 5.738 4.909 1.00 85.00 102 GLN A C 1
ATOM 807 O O . GLN A 1 102 ? -7.401 6.707 4.831 1.00 85.00 102 GLN A O 1
ATOM 812 N N . GLU A 1 103 ? -8.318 5.040 6.033 1.00 86.44 103 GLU A N 1
ATOM 813 C CA . GLU A 1 103 ? -7.752 5.420 7.322 1.00 86.44 103 GLU A CA 1
ATOM 814 C C . GLU A 1 103 ? -6.964 4.258 7.928 1.00 86.44 103 GLU A C 1
ATOM 816 O O . GLU A 1 103 ? -7.485 3.179 8.189 1.00 86.44 103 GLU A O 1
ATOM 821 N N . HIS A 1 104 ? -5.676 4.468 8.180 1.00 83.44 104 HIS A N 1
ATOM 822 C CA . HIS A 1 104 ? -4.848 3.466 8.858 1.00 83.44 104 HIS A CA 1
ATOM 823 C C . HIS A 1 104 ? -5.106 3.371 10.369 1.00 83.44 104 HIS A C 1
ATOM 825 O O . HIS A 1 104 ? -4.576 2.469 11.014 1.00 83.44 104 HIS A O 1
ATOM 831 N N . ILE A 1 105 ? -5.879 4.293 10.949 1.00 86.75 105 ILE A N 1
ATOM 832 C CA . ILE A 1 105 ? -6.209 4.296 12.382 1.00 86.75 105 ILE A CA 1
ATOM 833 C C . ILE A 1 105 ? -7.069 3.072 12.716 1.00 86.75 105 ILE A C 1
ATOM 835 O O . ILE A 1 105 ? -6.834 2.403 13.722 1.00 86.75 105 ILE A O 1
ATOM 839 N N . ASP A 1 106 ? -7.975 2.701 11.808 1.00 85.44 106 ASP A N 1
ATOM 840 C CA . ASP A 1 106 ? -8.851 1.532 11.941 1.00 85.44 106 ASP A CA 1
ATOM 841 C C . ASP A 1 106 ? -8.080 0.202 11.992 1.00 85.44 106 ASP A C 1
ATOM 843 O O . ASP A 1 106 ? -8.593 -0.812 12.465 1.00 85.44 106 ASP A O 1
ATOM 847 N N . LEU A 1 107 ? -6.817 0.199 11.551 1.00 82.50 107 LEU A N 1
ATOM 848 C CA . LEU A 1 107 ? -5.919 -0.956 11.634 1.00 82.50 107 LEU A CA 1
ATOM 849 C C . LEU A 1 107 ? -5.279 -1.129 13.024 1.00 82.50 107 LEU A C 1
ATOM 851 O O . LEU A 1 107 ? -4.522 -2.078 13.227 1.00 82.50 107 LEU A O 1
ATOM 855 N N . GLY A 1 108 ? -5.573 -0.241 13.981 1.00 81.19 108 GLY A N 1
ATOM 856 C CA . GLY A 1 108 ? -5.115 -0.336 15.370 1.00 81.19 108 GLY A CA 1
ATOM 857 C C . GLY A 1 108 ? -3.839 0.449 15.689 1.00 81.19 108 GLY A C 1
ATOM 858 O O . GLY A 1 108 ? -3.238 0.231 16.743 1.00 81.19 108 GLY A O 1
ATOM 859 N N . ILE A 1 109 ? -3.411 1.363 14.813 1.00 83.88 109 ILE A N 1
ATOM 860 C CA . ILE A 1 109 ? -2.286 2.265 15.104 1.00 83.88 109 ILE A CA 1
ATOM 861 C C . ILE A 1 109 ? -2.784 3.454 15.925 1.00 83.88 109 ILE A C 1
ATOM 863 O O . ILE A 1 109 ? -3.855 4.004 15.667 1.00 83.88 109 ILE A O 1
ATOM 867 N N . LYS A 1 110 ? -1.977 3.891 16.897 1.00 83.75 110 LYS A N 1
ATOM 868 C CA . LYS A 1 110 ? -2.233 5.145 17.609 1.00 83.75 110 LYS A CA 1
ATOM 869 C C . LYS A 1 110 ? -2.173 6.329 16.647 1.00 83.75 110 LYS A C 1
ATOM 871 O O . LYS A 1 110 ? -1.274 6.422 15.816 1.00 83.75 110 LYS A O 1
ATOM 876 N N . TYR A 1 111 ? -3.120 7.245 16.804 1.00 82.19 111 TYR A N 1
ATOM 877 C CA . TYR A 1 111 ? -3.136 8.480 16.038 1.00 82.19 111 TYR A CA 1
ATOM 878 C C . TYR A 1 111 ? -2.010 9.416 16.490 1.00 82.19 111 TYR A C 1
ATOM 880 O O . TYR A 1 111 ? -1.983 9.842 17.645 1.00 82.19 111 TYR A O 1
ATOM 888 N N . ASP A 1 112 ? -1.135 9.771 15.549 1.00 81.00 112 ASP A N 1
ATOM 889 C CA . ASP A 1 112 ? -0.113 10.798 15.723 1.00 81.00 112 ASP A CA 1
ATOM 890 C C . ASP A 1 112 ? -0.438 12.006 14.820 1.00 81.00 112 ASP A C 1
ATOM 892 O O . ASP A 1 112 ? -0.429 11.875 13.588 1.00 81.00 112 ASP A O 1
ATOM 896 N N . PRO A 1 113 ? -0.667 13.211 15.379 1.00 82.25 113 PRO A N 1
ATOM 897 C CA . PRO A 1 113 ? -1.037 14.393 14.594 1.00 82.25 113 PRO A CA 1
ATOM 898 C C . PRO A 1 113 ? 0.072 14.857 13.637 1.00 82.25 113 PRO A C 1
ATOM 900 O O . PRO A 1 113 ? -0.191 15.571 12.675 1.00 82.25 113 PRO A O 1
ATOM 903 N N . SER A 1 114 ? 1.317 14.449 13.883 1.00 81.81 114 SER A N 1
ATOM 904 C CA . SER A 1 114 ? 2.478 14.725 13.032 1.00 81.81 114 SER A CA 1
ATOM 905 C C . SER A 1 114 ? 2.532 13.853 11.776 1.00 81.81 114 SER A C 1
ATOM 907 O O . SER A 1 114 ? 3.162 14.237 10.791 1.00 81.81 114 SER A O 1
ATOM 909 N N . THR A 1 115 ? 1.893 12.687 11.808 1.00 79.06 115 THR A N 1
ATOM 910 C CA . THR A 1 115 ? 1.884 11.722 10.709 1.00 79.06 115 THR A CA 1
ATOM 911 C C . THR A 1 115 ? 0.746 12.038 9.741 1.00 79.06 115 THR A C 1
ATOM 913 O O . THR A 1 115 ? 0.972 12.049 8.534 1.00 79.06 115 THR A O 1
ATOM 916 N N . GLY A 1 116 ? -0.424 12.418 10.262 1.00 82.81 116 GLY A N 1
ATOM 917 C CA . GLY A 1 116 ? -1.623 12.694 9.468 1.00 82.81 116 GLY A CA 1
ATOM 918 C C . GLY A 1 116 ? -2.333 11.414 9.022 1.00 82.81 116 GLY A C 1
ATOM 919 O O . GLY A 1 116 ? -1.821 10.317 9.227 1.00 82.81 116 GLY A O 1
ATOM 920 N N . ILE A 1 117 ? -3.524 11.547 8.428 1.00 84.81 117 ILE A N 1
ATOM 921 C CA . ILE A 1 117 ? -4.341 10.413 7.969 1.00 84.81 117 ILE A CA 1
ATOM 922 C C . ILE A 1 117 ? -3.853 9.957 6.591 1.00 84.81 117 ILE A C 1
ATOM 924 O O . ILE A 1 117 ? -3.868 10.719 5.626 1.00 84.81 117 ILE A O 1
ATOM 928 N N . TYR A 1 118 ? -3.444 8.693 6.506 1.00 84.38 118 TYR A N 1
ATOM 929 C CA . TYR A 1 118 ? -3.084 8.027 5.255 1.00 84.38 118 TYR A CA 1
ATOM 930 C C . TYR A 1 118 ? -4.043 6.882 4.963 1.00 84.38 118 TYR A C 1
ATOM 932 O O . TYR A 1 118 ? -4.287 6.056 5.849 1.00 84.38 118 TYR A O 1
ATOM 940 N N . GLY A 1 119 ? -4.489 6.809 3.709 1.00 84.56 119 GLY A N 1
ATOM 941 C CA . GLY A 1 119 ? -5.104 5.612 3.144 1.00 84.56 119 GLY A CA 1
ATOM 942 C C . GLY A 1 119 ? -4.048 4.642 2.636 1.00 84.56 119 GLY A C 1
ATOM 943 O O . GLY A 1 119 ? -2.949 5.073 2.304 1.00 84.56 119 GLY A O 1
ATOM 944 N N . MET A 1 120 ? -4.373 3.351 2.597 1.00 86.12 120 MET A N 1
ATOM 945 C CA . MET A 1 120 ? -3.508 2.243 2.187 1.00 86.12 120 MET A CA 1
ATOM 946 C C . MET A 1 120 ? -4.256 1.233 1.320 1.00 86.12 120 MET A C 1
ATOM 948 O O . MET A 1 120 ? -5.437 0.974 1.533 1.00 86.12 120 MET A O 1
ATOM 952 N N . ASP A 1 121 ? -3.543 0.594 0.394 1.00 87.56 121 ASP A N 1
ATOM 953 C CA . ASP A 1 121 ? -4.115 -0.379 -0.540 1.00 87.56 121 ASP A CA 1
ATOM 954 C C . ASP A 1 121 ? -3.610 -1.792 -0.267 1.00 87.56 121 ASP A C 1
ATOM 956 O O . ASP A 1 121 ? -2.473 -2.111 -0.590 1.00 87.56 121 ASP A O 1
ATOM 960 N N . PHE A 1 122 ? -4.452 -2.678 0.255 1.00 88.06 122 PHE A N 1
ATOM 961 C CA . PHE A 1 122 ? -4.113 -4.087 0.432 1.00 88.06 122 PHE A CA 1
ATOM 962 C C . PHE A 1 122 ? -4.251 -4.852 -0.882 1.00 88.06 122 PHE A C 1
ATOM 964 O O . PHE A 1 122 ? -5.246 -4.740 -1.596 1.00 88.06 122 PHE A O 1
ATOM 971 N N . TYR A 1 123 ? -3.256 -5.679 -1.187 1.00 90.06 123 TYR A N 1
ATOM 972 C CA . TYR A 1 123 ? -3.251 -6.564 -2.339 1.00 90.06 123 TYR A CA 1
ATOM 973 C C . TYR A 1 123 ? -2.763 -7.937 -1.900 1.00 90.06 123 TYR A C 1
ATOM 975 O O . TYR A 1 123 ? -1.643 -8.081 -1.404 1.00 90.06 123 TYR A O 1
ATOM 983 N N . VAL A 1 124 ? -3.624 -8.931 -2.077 1.00 87.88 124 VAL A N 1
ATOM 984 C CA . VAL A 1 124 ? -3.421 -10.306 -1.641 1.00 87.88 124 VAL A CA 1
ATOM 985 C C . VAL A 1 124 ? -3.246 -11.182 -2.867 1.00 87.88 124 VAL A C 1
ATOM 987 O O . VAL A 1 124 ? -4.074 -11.199 -3.781 1.00 87.88 124 VAL A O 1
ATOM 990 N N . VAL A 1 125 ? -2.152 -11.934 -2.867 1.00 86.69 125 VAL A N 1
ATOM 991 C CA . VAL A 1 125 ? -1.844 -12.917 -3.902 1.00 86.69 125 VAL A CA 1
ATOM 992 C C . VAL A 1 125 ? -2.090 -14.298 -3.316 1.00 86.69 125 VAL A C 1
ATOM 994 O O . VAL A 1 125 ? -1.423 -14.694 -2.360 1.00 86.69 125 VAL A O 1
ATOM 997 N N . LEU A 1 126 ? -3.057 -15.017 -3.883 1.00 83.75 126 LEU A N 1
ATOM 998 C CA . LEU A 1 126 ? -3.319 -16.411 -3.549 1.00 83.75 126 LEU A CA 1
ATOM 999 C C . LEU A 1 126 ? -2.586 -17.296 -4.554 1.00 83.75 126 LEU A C 1
ATOM 1001 O O . LEU A 1 126 ? -2.765 -17.160 -5.760 1.00 83.75 126 LEU A O 1
ATOM 1005 N N . GLU A 1 127 ? -1.759 -18.211 -4.059 1.00 80.00 127 GLU A N 1
ATOM 1006 C CA . GLU A 1 127 ? -0.988 -19.123 -4.905 1.00 80.00 127 GLU A CA 1
ATOM 1007 C C . GLU A 1 127 ? -1.265 -20.566 -4.510 1.00 80.00 127 GLU A C 1
ATOM 1009 O O . GLU A 1 127 ? -1.335 -20.906 -3.326 1.00 80.00 127 GLU A O 1
ATOM 1014 N N . ARG A 1 128 ? -1.400 -21.435 -5.516 1.00 80.56 128 ARG A N 1
ATOM 1015 C CA . ARG A 1 128 ? -1.467 -22.880 -5.290 1.00 80.56 128 ARG A CA 1
ATOM 1016 C C . ARG A 1 128 ? -0.067 -23.428 -4.982 1.00 80.56 128 ARG A C 1
ATOM 1018 O O . ARG A 1 128 ? 0.921 -22.919 -5.524 1.00 80.56 128 ARG A O 1
ATOM 1025 N N . PRO A 1 129 ? 0.045 -24.491 -4.167 1.00 70.69 129 PRO A N 1
ATOM 1026 C CA . PRO A 1 129 ? 1.307 -25.212 -4.024 1.00 70.69 129 PRO A CA 1
ATOM 1027 C C . PRO A 1 129 ? 1.778 -25.695 -5.409 1.00 70.69 129 PRO A C 1
ATOM 1029 O O . PRO A 1 129 ? 1.005 -26.302 -6.142 1.00 70.69 129 PRO A O 1
ATOM 1032 N N . GLY A 1 130 ? 3.018 -25.365 -5.789 1.00 68.62 130 GLY A N 1
ATOM 1033 C CA . G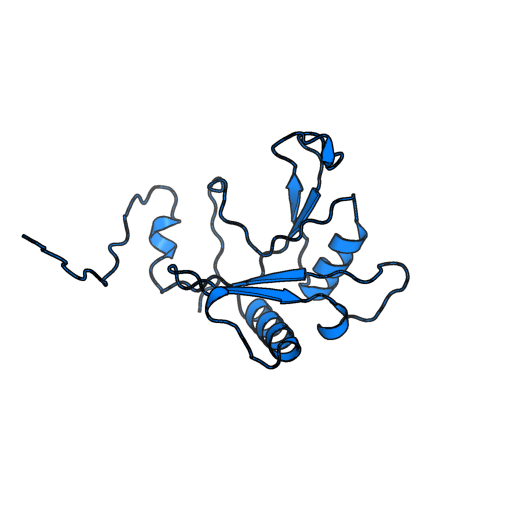LY A 1 130 ? 3.594 -25.660 -7.115 1.00 68.62 130 GLY A CA 1
ATOM 1034 C C . GLY A 1 130 ? 3.950 -24.424 -7.953 1.00 68.62 130 GLY A C 1
ATOM 1035 O O . GLY A 1 130 ? 4.836 -24.497 -8.800 1.00 68.62 130 GLY A O 1
ATOM 1036 N N . TYR A 1 131 ? 3.380 -23.251 -7.649 1.00 70.44 131 TYR A N 1
ATOM 1037 C CA . TYR A 1 13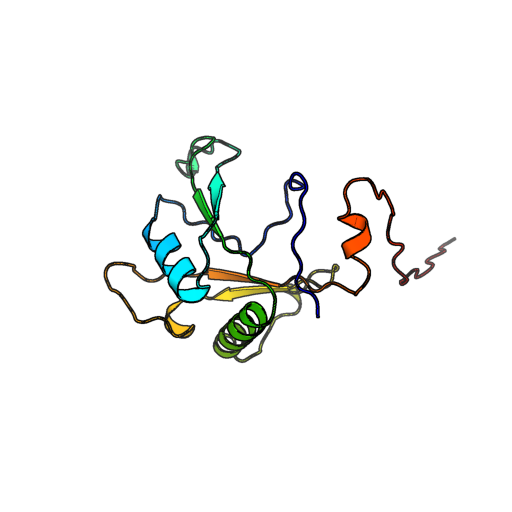1 ? 3.744 -21.991 -8.325 1.00 70.44 131 TYR A CA 1
ATOM 1038 C C . TYR A 1 131 ? 5.182 -21.521 -8.044 1.00 70.44 131 TYR A C 1
ATOM 1040 O O . TYR A 1 131 ? 5.730 -20.703 -8.782 1.00 70.44 131 TYR A O 1
ATOM 1048 N N . CYS A 1 132 ? 5.833 -22.074 -7.017 1.00 62.38 132 CYS A N 1
ATOM 1049 C CA . CYS A 1 132 ? 7.231 -21.797 -6.689 1.00 62.38 132 CYS A CA 1
ATOM 1050 C C . CYS A 1 132 ? 8.200 -22.235 -7.799 1.00 62.38 132 CYS A C 1
ATOM 1052 O O . CYS A 1 132 ? 9.285 -21.671 -7.905 1.00 62.38 132 CYS A O 1
ATOM 1054 N N . VAL A 1 133 ? 7.815 -23.215 -8.627 1.00 62.19 133 VAL A N 1
ATOM 1055 C CA . VAL A 1 133 ? 8.690 -23.812 -9.649 1.00 62.19 133 VAL A CA 1
ATOM 1056 C C . VAL A 1 133 ? 9.065 -22.794 -10.728 1.00 62.19 133 VAL A C 1
ATOM 1058 O O . VAL A 1 133 ? 10.232 -22.702 -11.086 1.00 62.19 133 VAL A O 1
ATOM 1061 N N . GLY A 1 134 ? 8.127 -21.947 -11.163 1.00 64.56 134 GLY A N 1
ATOM 1062 C CA . GLY A 1 134 ? 8.406 -20.875 -12.132 1.00 64.56 134 GLY A CA 1
ATOM 1063 C C . GLY A 1 134 ? 9.226 -19.702 -11.573 1.00 64.56 134 GLY A C 1
ATOM 1064 O O . GLY A 1 134 ? 9.601 -18.806 -12.322 1.00 64.56 134 GLY A O 1
ATOM 1065 N N . ARG A 1 135 ? 9.494 -19.673 -10.259 1.00 64.50 135 ARG A N 1
ATOM 1066 C CA . ARG A 1 135 ? 10.342 -18.655 -9.611 1.00 64.50 135 ARG A CA 1
ATOM 1067 C C . ARG A 1 135 ? 11.791 -19.099 -9.444 1.00 64.50 135 ARG A C 1
ATOM 1069 O O . ARG A 1 135 ? 12.634 -18.273 -9.102 1.00 64.50 135 ARG A O 1
ATOM 1076 N N . VAL A 1 136 ? 12.086 -20.383 -9.647 1.00 64.31 136 VAL A N 1
ATOM 1077 C CA . VAL A 1 136 ? 13.452 -20.898 -9.557 1.00 64.31 136 VAL A CA 1
ATOM 1078 C C . VAL A 1 136 ? 14.237 -20.404 -10.770 1.00 64.31 136 VAL A C 1
ATOM 1080 O O . VAL A 1 136 ? 13.834 -20.612 -11.914 1.00 64.31 136 VAL A O 1
ATOM 1083 N N . VAL A 1 137 ? 15.365 -19.736 -10.521 1.00 5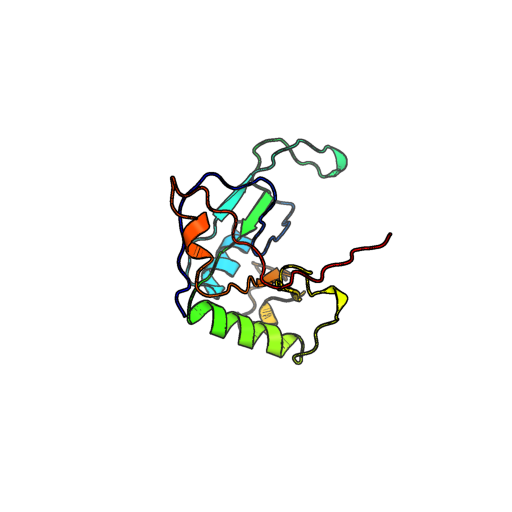3.31 137 VAL A N 1
ATOM 1084 C CA . VAL A 1 137 ? 16.250 -19.230 -11.577 1.00 53.31 137 VAL A CA 1
ATOM 1085 C C . VAL A 1 137 ? 16.731 -20.413 -12.426 1.00 53.31 137 VAL A C 1
ATOM 1087 O O . VAL A 1 137 ? 17.444 -21.278 -11.927 1.00 53.31 137 VAL A O 1
ATOM 1090 N N . GLY A 1 138 ? 16.314 -20.459 -13.695 1.00 52.44 138 GLY A N 1
ATOM 1091 C CA . GLY A 1 138 ? 16.652 -21.528 -14.647 1.00 52.44 138 GLY A CA 1
ATOM 1092 C C . GLY A 1 138 ? 15.525 -22.524 -14.959 1.00 52.44 138 GLY A C 1
ATOM 1093 O O . GLY A 1 138 ? 15.674 -23.316 -15.885 1.00 52.44 138 GLY A O 1
ATOM 1094 N N . ALA A 1 139 ? 14.386 -22.473 -14.261 1.00 51.84 139 ALA A N 1
ATOM 1095 C CA . ALA A 1 139 ? 13.227 -23.311 -14.565 1.00 51.84 139 ALA A CA 1
ATOM 1096 C C . ALA A 1 139 ? 12.241 -22.563 -15.479 1.00 51.84 139 ALA A C 1
ATOM 1098 O O . ALA A 1 139 ? 11.478 -21.712 -15.029 1.00 51.84 139 ALA A O 1
ATOM 1099 N N . ASN A 1 140 ? 12.244 -22.887 -16.774 1.00 47.19 140 ASN A N 1
ATOM 1100 C CA . ASN A 1 140 ? 11.275 -22.368 -17.741 1.00 47.19 140 ASN A CA 1
ATOM 1101 C C . ASN A 1 140 ? 10.155 -23.406 -17.925 1.00 47.19 140 ASN A C 1
ATOM 1103 O O . ASN A 1 140 ? 10.123 -24.142 -18.906 1.00 47.19 140 ASN A O 1
ATOM 1107 N N . LEU A 1 141 ? 9.278 -23.528 -16.926 1.00 52.88 141 LEU A N 1
ATOM 1108 C CA . LEU A 1 141 ? 8.113 -24.414 -16.979 1.00 52.88 141 LEU A CA 1
ATOM 1109 C C . LEU A 1 141 ? 6.847 -23.557 -17.011 1.00 52.88 141 LEU A C 1
ATOM 1111 O O . LEU A 1 141 ? 6.504 -22.901 -16.026 1.00 52.88 141 LEU A O 1
ATOM 1115 N N . MET A 1 142 ? 6.158 -23.558 -18.155 1.00 51.91 142 MET A N 1
ATOM 1116 C CA . MET A 1 142 ? 4.778 -23.082 -18.231 1.00 51.91 142 MET A CA 1
ATOM 1117 C C . MET A 1 142 ? 3.919 -24.030 -17.396 1.00 51.91 142 MET A C 1
ATOM 1119 O O . MET A 1 142 ? 3.792 -25.208 -17.718 1.00 51.91 142 MET A O 1
ATOM 1123 N N . LEU A 1 143 ? 3.357 -23.527 -16.298 1.00 56.19 143 LEU A N 1
ATOM 1124 C CA . LEU A 1 143 ? 2.350 -24.264 -15.545 1.00 56.19 143 LEU A CA 1
ATOM 1125 C C . LEU A 1 143 ? 1.066 -24.270 -16.377 1.00 56.19 143 LEU A C 1
ATOM 1127 O O . LEU A 1 143 ? 0.389 -23.247 -16.477 1.00 56.19 143 LEU A O 1
ATOM 1131 N N . GLU A 1 144 ? 0.751 -25.405 -16.996 1.00 50.06 144 GLU A N 1
ATOM 1132 C CA . GLU A 1 144 ? -0.535 -25.600 -17.659 1.00 50.06 144 GLU A CA 1
ATOM 1133 C C . GLU A 1 144 ? -1.658 -25.522 -16.618 1.00 50.06 144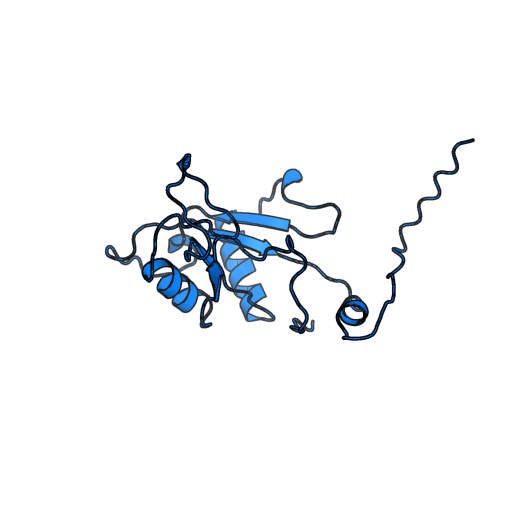 GLU A C 1
ATOM 1135 O O . GLU A 1 144 ? -1.671 -26.234 -15.610 1.00 50.06 144 GLU A O 1
ATOM 1140 N N . SER A 1 145 ? -2.604 -24.611 -16.835 1.00 52.00 145 SER A N 1
ATOM 1141 C CA . SER A 1 145 ? -3.794 -24.500 -16.004 1.00 52.00 145 SER A CA 1
ATOM 1142 C C . SER A 1 145 ? -4.754 -25.640 -16.349 1.00 52.00 145 SER A C 1
ATOM 1144 O O . SER A 1 145 ? -5.200 -25.788 -17.482 1.00 52.00 145 SER A O 1
ATOM 1146 N N . SER A 1 146 ? -5.134 -26.436 -15.349 1.00 51.50 146 SER A N 1
ATOM 1147 C CA . SER A 1 146 ? -6.086 -27.548 -15.494 1.00 51.50 146 SER A CA 1
ATOM 1148 C C . SER A 1 146 ? -7.520 -27.129 -15.868 1.00 51.50 146 SER A C 1
ATOM 1150 O O . SER A 1 146 ? -8.394 -27.977 -16.023 1.00 51.50 146 SER A O 1
ATOM 1152 N N . THR A 1 147 ? -7.787 -25.836 -16.065 1.00 49.31 147 THR A N 1
ATOM 1153 C CA . THR A 1 147 ? -9.018 -25.315 -16.677 1.00 49.31 147 THR A CA 1
ATOM 1154 C C . THR A 1 147 ? -8.864 -25.191 -18.193 1.00 49.31 147 THR A C 1
ATOM 1156 O O . THR A 1 147 ? -9.046 -24.123 -18.773 1.00 49.31 147 THR A O 1
ATOM 1159 N N . GLY A 1 148 ? -8.552 -26.309 -18.846 1.00 35.59 148 GLY A N 1
ATOM 1160 C CA . GLY A 1 148 ? -8.770 -26.488 -20.275 1.00 35.59 148 GLY A CA 1
ATOM 1161 C C . GLY A 1 148 ? -10.255 -26.718 -20.547 1.00 35.59 148 GLY A C 1
ATOM 1162 O O . GLY A 1 148 ? -10.683 -27.848 -20.758 1.00 35.59 148 GLY A O 1
ATOM 1163 N N . SER A 1 149 ? -11.066 -25.656 -20.546 1.00 36.47 149 SER A N 1
ATOM 1164 C CA . SER A 1 149 ? -12.346 -25.715 -21.256 1.00 36.47 149 SER A CA 1
ATOM 1165 C C . SER A 1 149 ? -12.023 -25.648 -22.745 1.00 36.47 149 SER A C 1
ATOM 1167 O O . SER A 1 149 ? -11.798 -24.574 -23.302 1.00 36.47 149 SER A O 1
ATOM 1169 N N . GLN A 1 150 ? -11.945 -26.821 -23.375 1.00 42.94 150 GLN A N 1
ATOM 1170 C CA . GLN A 1 150 ? -11.993 -26.970 -24.823 1.00 42.94 150 GLN A CA 1
ATOM 1171 C C . GLN A 1 150 ? -13.252 -26.265 -25.352 1.00 42.94 150 GLN A C 1
ATOM 1173 O O . GLN A 1 150 ? -14.327 -26.855 -25.406 1.00 42.94 150 GLN A O 1
ATOM 1178 N N . ARG A 1 151 ? -13.137 -25.013 -25.800 1.00 35.50 151 ARG A N 1
ATOM 1179 C CA . ARG A 1 151 ? -14.037 -24.497 -26.836 1.00 35.50 151 ARG A CA 1
ATOM 1180 C C . ARG A 1 151 ? -13.385 -24.741 -28.180 1.00 35.50 151 ARG A C 1
ATOM 1182 O O . ARG A 1 151 ? -12.755 -23.870 -28.766 1.00 35.50 151 ARG A O 1
ATOM 1189 N N . ARG A 1 152 ? -13.567 -25.971 -28.653 1.00 36.28 152 ARG A N 1
ATOM 1190 C CA . ARG A 1 152 ? -13.640 -26.252 -30.081 1.00 36.28 152 ARG A CA 1
ATOM 1191 C C . ARG A 1 152 ? -14.967 -25.642 -30.543 1.00 36.28 152 ARG A C 1
ATOM 1193 O O . ARG A 1 152 ? -16.020 -26.188 -30.233 1.00 36.28 152 ARG A O 1
ATOM 1200 N N . MET A 1 153 ? -14.930 -24.488 -31.196 1.00 35.56 153 MET A N 1
ATOM 1201 C CA . MET A 1 153 ? -16.021 -24.083 -32.079 1.00 35.56 153 MET A CA 1
ATOM 1202 C C . MET A 1 153 ? -15.505 -24.206 -33.505 1.00 35.56 153 MET A C 1
ATOM 1204 O O . MET A 1 153 ? -14.378 -23.806 -33.796 1.00 35.56 153 MET A O 1
ATOM 1208 N N . GLN A 1 154 ? -16.315 -24.921 -34.280 1.00 39.91 154 GLN A N 1
ATOM 1209 C CA . GLN A 1 154 ? -16.167 -25.233 -35.694 1.00 39.91 154 GLN A CA 1
ATOM 1210 C C . GLN A 1 154 ? -16.144 -23.964 -36.542 1.00 39.91 154 GLN A C 1
ATOM 1212 O O . GLN A 1 154 ? -16.741 -22.958 -36.091 1.00 39.91 154 GLN A O 1
#

Sequence (154 aa):
MGCFFFFGPPPHWARGVGLPCLKKDRLCAKVLEQLSGQSPVFSKARYTVRSFGIRRNEKIACYVTVRGDKAMQLLESGLKVKEYELLRRNFSDTGCFGFGIQEHIDLGIKYDPSTGIYGMDFYVVLERPGYCVGRVVGANLMLESSTGSQRRMQ

Foldseek 3Di:
DDFDDDDDDDDPDPDAFWDQQLDDDPLVQVLVCVLQVDGWDWDFDCDDDVVSPHDGRDTGTTDDDHTDPSVVLQVVLVCVQVVVDDDPVQADPQRKGKDKDFACVSSVDDDDPVSDGHIIMHIGDDDDPPPCQCRPVPRPDDDDDPPPPDPPDD

Radius of gyration: 18.36 Å; Cα contacts (8 Å, |Δi|>4): 178; chains: 1; bounding box: 34×45×53 Å

pLDDT: mean 71.66, std 21.35, range [22.89, 90.06]

Solvent-accessible surface area (backbone atoms only — not comparable to full-atom values): 9895 Å² total; per-residue (Å²): 135,82,61,74,89,77,80,73,88,76,67,97,75,83,72,60,28,69,37,85,42,87,59,85,51,70,52,58,40,52,54,49,26,72,74,68,74,44,86,55,46,75,42,60,32,87,56,65,41,75,93,76,70,42,49,56,68,37,67,38,26,52,36,66,89,73,53,46,71,67,33,53,55,54,48,53,42,54,34,57,73,46,72,71,66,75,62,77,85,40,51,46,96,80,58,29,39,49,54,75,43,70,53,52,53,75,66,72,49,82,89,51,88,90,65,57,91,46,58,47,37,48,54,49,81,59,78,64,95,70,63,66,53,58,48,42,88,89,44,90,58,84,79,80,68,91,80,72,76,81,77,83,74,132

Secondary structure (DSSP, 8-state):
-------SPPPTT--SS-----S--HHHHHHHHHHHSSPPEEEEPSS-BGGGTBPTT-EEEEE----THHHHHHHHHHHHHTTT---GGGB-TTS-EEEEES-SGGGTPPP-TTT----EEEEE----TTTTGGGSTT-------S--------

InterPro domains:
  IPR002132 Large ribosomal subunit protein uL5 [PTHR11994] (29-134)
  IPR020929 Large ribosomal subunit protein uL5, conserved site [PS00358] (32-48)
  IPR022803 Large ribosomal subunit protein uL5 domain superfamily [G3DSA:3.30.1440.10] (23-147)
  IPR022803 Large ribosomal subunit protein uL5 domain superfamily [SSF55282] (27-136)
  IPR031309 Large ribosomal subunit protein uL5, C-terminal [PF00673] (59-129)